Protein AF-A0A661NSF6-F1 (afdb_monomer_lite)

Radius of gyration: 18.49 Å; chains: 1; bounding box: 64×34×41 Å

Sequence (108 aa):
LDDFIASSDLDRLLDEGGTVRAGCILTTADGRGYALQEAVRVLGHISPESDPYGFTGLVETVGTLIKRGFVMSAERIALGRSVYDVEYGWLAQPVMTADESGVNPTVG

Foldseek 3Di:
DQLWDFPVRVVVQVVVDQWDDDPQWIAGVVGWIWGWAKKKAFCFWPDPPDPPVPRHRDIDGPVVCVVVVWDDDPQWIDDPHIITGITITIRIHTDDDPPPPPPPPPDD

Secondary structure (DSSP, 8-state):
--SEEEHHHHHHHHHSSS-EEETTEEE-TT--EEEEEEEEEEEEESSSS--TT--TT-EEEHHHHHHTT-EE-SSEEEETTEEEEEEEEEEEEEPPPGGG--------

Structure (mmCIF, N/CA/C/O backbone):
data_AF-A0A661NSF6-F1
#
_entry.id   AF-A0A661NSF6-F1
#
loop_
_atom_site.group_PDB
_atom_site.id
_atom_site.type_symbol
_atom_site.label_atom_id
_atom_site.label_alt_id
_atom_site.label_comp_id
_atom_site.label_asym_id
_atom_site.label_entity_id
_atom_site.label_seq_id
_atom_site.pdbx_PDB_ins_code
_atom_site.Cartn_x
_atom_site.Cartn_y
_atom_site.Cartn_z
_atom_site.occupancy
_atom_site.B_iso_or_equiv
_atom_site.auth_seq_id
_atom_site.auth_comp_id
_atom_site.auth_asym_id
_atom_site.auth_atom_id
_atom_site.pdbx_PDB_model_num
ATOM 1 N N . LEU A 1 1 ? 2.120 14.090 5.690 1.00 43.88 1 LEU A N 1
ATOM 2 C CA . LEU A 1 1 ? 2.270 12.632 5.808 1.00 43.88 1 LEU A CA 1
ATOM 3 C C . LEU A 1 1 ? 1.878 12.094 4.456 1.00 43.88 1 LEU A C 1
ATOM 5 O O . LEU A 1 1 ? 0.771 12.397 4.037 1.00 43.88 1 LEU A O 1
ATOM 9 N N . ASP A 1 2 ? 2.784 11.430 3.748 1.00 60.47 2 ASP A N 1
ATOM 10 C CA . ASP A 1 2 ? 2.383 10.595 2.622 1.00 60.47 2 ASP A CA 1
ATOM 11 C C . ASP A 1 2 ? 1.377 9.583 3.167 1.00 60.47 2 ASP A C 1
ATOM 13 O O . ASP A 1 2 ? 1.667 8.903 4.149 1.00 60.47 2 ASP A O 1
ATOM 17 N N . ASP A 1 3 ? 0.187 9.513 2.578 1.00 89.44 3 ASP A N 1
ATOM 18 C CA . ASP A 1 3 ? -0.913 8.659 3.048 1.00 89.44 3 ASP A CA 1
ATOM 19 C C . ASP A 1 3 ? -0.597 7.151 2.919 1.00 89.44 3 ASP A C 1
ATOM 21 O O . ASP A 1 3 ? -1.470 6.309 3.099 1.00 89.44 3 ASP A O 1
ATOM 25 N N . PHE A 1 4 ? 0.645 6.792 2.582 1.00 95.38 4 PHE A N 1
ATOM 26 C CA . PHE A 1 4 ? 1.130 5.431 2.421 1.00 95.38 4 PHE A CA 1
ATOM 27 C C . PHE A 1 4 ? 1.629 4.837 3.740 1.00 95.38 4 PHE A C 1
ATOM 29 O O . PHE A 1 4 ? 2.488 5.403 4.414 1.00 95.38 4 PHE A O 1
ATOM 36 N N . ILE A 1 5 ? 1.156 3.635 4.046 1.00 95.38 5 ILE A N 1
ATOM 37 C CA . ILE A 1 5 ? 1.585 2.815 5.175 1.00 95.38 5 ILE A CA 1
ATOM 38 C C . ILE A 1 5 ? 2.153 1.517 4.602 1.00 95.38 5 ILE A C 1
ATOM 40 O O . ILE A 1 5 ? 1.413 0.747 3.986 1.00 95.38 5 ILE A O 1
ATOM 44 N N . ALA A 1 6 ? 3.449 1.261 4.791 1.00 96.25 6 ALA A N 1
ATOM 45 C CA . ALA A 1 6 ? 4.056 -0.000 4.371 1.00 96.25 6 ALA A CA 1
ATOM 46 C C . ALA A 1 6 ? 3.395 -1.182 5.098 1.00 96.25 6 ALA A C 1
ATOM 48 O O . ALA A 1 6 ? 2.963 -1.047 6.244 1.00 96.25 6 ALA A O 1
ATOM 49 N N . SER A 1 7 ? 3.326 -2.352 4.458 1.00 95.50 7 SER A N 1
ATOM 50 C CA . SER A 1 7 ? 2.667 -3.528 5.059 1.00 95.50 7 SER A CA 1
ATOM 51 C C . SER A 1 7 ? 3.272 -3.875 6.422 1.00 95.50 7 SER A C 1
ATOM 53 O O . SER A 1 7 ? 2.539 -4.008 7.394 1.00 95.50 7 SER A O 1
ATOM 55 N N . SER A 1 8 ? 4.604 -3.870 6.518 1.00 95.12 8 SER A N 1
ATOM 56 C CA . SER A 1 8 ? 5.332 -4.115 7.767 1.00 95.12 8 SER A CA 1
ATOM 57 C C . SER A 1 8 ? 5.016 -3.097 8.868 1.00 95.12 8 SER A C 1
ATOM 59 O O . SER A 1 8 ? 4.983 -3.455 10.043 1.00 95.12 8 SER A O 1
ATOM 61 N N . ASP A 1 9 ? 4.779 -1.830 8.511 1.00 95.06 9 ASP A N 1
ATOM 62 C CA . ASP A 1 9 ? 4.382 -0.804 9.478 1.00 95.06 9 ASP A CA 1
ATOM 63 C C . ASP A 1 9 ? 2.941 -1.005 9.943 1.00 95.06 9 ASP A C 1
ATOM 65 O O . ASP A 1 9 ? 2.659 -0.848 11.128 1.00 95.06 9 ASP A O 1
ATOM 69 N N . LEU A 1 10 ? 2.035 -1.391 9.040 1.00 94.44 10 LEU A N 1
ATOM 70 C CA . LEU A 1 10 ? 0.663 -1.717 9.415 1.00 94.44 10 LEU A CA 1
ATOM 71 C C . LEU A 1 10 ? 0.614 -2.931 10.349 1.00 94.44 10 LEU A C 1
ATOM 73 O O . LEU A 1 10 ? -0.082 -2.877 11.358 1.00 94.44 10 LEU A O 1
ATOM 77 N N . ASP A 1 11 ? 1.354 -3.999 10.044 1.00 95.31 11 ASP A N 1
ATOM 78 C CA . ASP A 1 11 ? 1.448 -5.180 10.910 1.00 95.31 11 ASP A CA 1
ATOM 79 C C . ASP A 1 11 ? 1.966 -4.808 12.301 1.00 95.31 11 ASP A C 1
ATOM 81 O O . ASP A 1 11 ? 1.376 -5.193 13.310 1.00 95.31 11 ASP A O 1
ATOM 85 N N . ARG A 1 12 ? 3.012 -3.976 12.366 1.00 95.12 12 ARG A N 1
ATOM 86 C CA . ARG A 1 12 ? 3.546 -3.474 13.634 1.00 95.12 12 ARG A CA 1
ATOM 87 C C . ARG A 1 12 ? 2.511 -2.662 14.420 1.00 95.12 12 ARG A C 1
ATOM 89 O O . ARG A 1 12 ? 2.337 -2.911 15.606 1.00 95.12 12 ARG A O 1
ATOM 96 N N . LEU A 1 13 ? 1.780 -1.755 13.767 1.00 92.19 13 LEU A N 1
ATOM 97 C CA . LEU A 1 13 ? 0.724 -0.958 14.411 1.00 92.19 13 LEU A CA 1
ATOM 98 C C . LEU A 1 13 ? -0.417 -1.815 14.979 1.00 92.19 13 LEU A C 1
ATOM 100 O O . LEU A 1 13 ? -1.056 -1.421 15.956 1.00 92.19 13 LEU A O 1
ATOM 104 N N . LEU A 1 14 ? -0.706 -2.955 14.351 1.00 94.12 14 LEU A N 1
ATOM 105 C CA . LEU A 1 14 ? -1.725 -3.895 14.817 1.00 94.12 14 LEU A CA 1
ATOM 106 C C . LEU A 1 14 ? -1.221 -4.744 15.992 1.00 94.12 14 LEU A C 1
ATOM 108 O O . LEU A 1 14 ? -1.997 -5.021 16.906 1.00 94.12 14 LEU A O 1
ATOM 112 N N . ASP A 1 15 ? 0.058 -5.122 15.987 1.00 95.81 15 ASP A N 1
ATOM 113 C CA . ASP A 1 15 ? 0.694 -5.915 17.047 1.00 95.81 15 ASP A CA 1
ATOM 114 C C . ASP A 1 15 ? 0.943 -5.103 18.331 1.00 95.81 15 ASP A C 1
ATOM 116 O O . ASP A 1 15 ? 0.639 -5.566 19.430 1.00 95.81 15 ASP A O 1
ATOM 120 N N . GLU A 1 16 ? 1.404 -3.853 18.200 1.00 92.94 16 GLU A N 1
ATOM 121 C CA . GLU A 1 16 ? 1.658 -2.936 19.326 1.00 92.94 16 GLU A CA 1
ATOM 122 C C . GLU A 1 16 ? 0.376 -2.586 20.114 1.00 92.94 16 GLU A C 1
ATOM 124 O O . GLU A 1 16 ? 0.440 -2.128 21.259 1.00 92.94 16 GLU A O 1
ATOM 129 N N . GLY A 1 17 ? -0.798 -2.841 19.529 1.00 84.12 17 GLY A N 1
ATOM 130 C CA . GLY A 1 17 ? -2.095 -2.529 20.110 1.00 84.12 17 GLY A CA 1
ATOM 131 C C . GLY A 1 17 ? -2.474 -1.053 19.963 1.00 84.12 17 GLY A C 1
ATOM 132 O O . GLY A 1 17 ? -1.694 -0.194 19.565 1.00 84.12 17 GLY A O 1
ATOM 133 N N . GLY A 1 18 ? -3.742 -0.742 20.234 1.00 86.44 18 GLY A N 1
ATOM 134 C CA . GLY A 1 18 ? -4.284 0.611 20.058 1.00 86.44 18 GLY A CA 1
ATOM 135 C C . GLY A 1 18 ? -4.732 0.928 18.631 1.00 86.44 18 GLY A C 1
ATOM 136 O O . GLY A 1 18 ? -5.509 1.856 18.453 1.00 86.44 18 GLY A O 1
ATOM 137 N N . THR A 1 19 ? -4.357 0.134 17.630 1.00 93.56 19 THR A N 1
ATOM 138 C CA . THR A 1 19 ? -4.959 0.201 16.294 1.00 93.56 19 THR A CA 1
ATOM 139 C C . THR A 1 19 ? -5.746 -1.073 16.021 1.00 93.56 19 THR A C 1
ATOM 141 O O . THR A 1 19 ? -5.272 -2.175 16.277 1.00 93.56 19 THR A O 1
ATOM 144 N N . VAL A 1 20 ? -6.962 -0.935 15.498 1.00 94.50 20 VAL A N 1
ATOM 145 C CA . VAL A 1 20 ? -7.814 -2.067 15.122 1.00 94.50 20 VAL A CA 1
ATOM 146 C C . VAL A 1 20 ? -8.124 -1.983 13.640 1.00 94.50 20 VAL A C 1
ATOM 148 O O . VAL A 1 20 ? -8.425 -0.912 13.117 1.00 94.50 20 VAL A O 1
ATOM 151 N N . ARG A 1 21 ? -8.082 -3.125 12.955 1.00 94.88 21 ARG A N 1
ATOM 152 C CA . ARG A 1 21 ? -8.478 -3.230 11.553 1.00 94.88 21 ARG A CA 1
ATOM 153 C C . ARG A 1 21 ? -9.708 -4.116 11.405 1.00 94.88 21 ARG A C 1
ATOM 155 O O . ARG A 1 21 ? -9.706 -5.269 11.824 1.00 94.88 21 ARG A O 1
ATOM 162 N N . ALA A 1 22 ? -10.729 -3.589 10.739 1.00 94.12 22 ALA A N 1
ATOM 163 C CA . ALA A 1 22 ? -11.928 -4.314 10.341 1.00 94.12 22 ALA A CA 1
ATOM 164 C C . ALA A 1 22 ? -12.076 -4.243 8.813 1.00 94.12 22 ALA A C 1
ATOM 166 O O . ALA A 1 22 ? -12.538 -3.249 8.252 1.00 94.12 22 ALA A O 1
ATOM 167 N N . GLY A 1 23 ? -11.638 -5.297 8.118 1.00 92.94 23 GLY A N 1
ATOM 168 C CA . GLY A 1 23 ? -11.616 -5.326 6.653 1.00 92.94 23 GLY A CA 1
ATOM 169 C C . GLY A 1 23 ? -10.700 -4.244 6.072 1.00 92.94 23 GLY A C 1
ATOM 170 O O . GLY A 1 23 ? -9.484 -4.282 6.269 1.00 92.94 23 GLY A O 1
ATOM 171 N N . CYS A 1 24 ? -11.283 -3.284 5.353 1.00 93.00 24 CYS A N 1
ATOM 172 C CA . CYS A 1 24 ? -10.561 -2.149 4.764 1.00 93.00 24 CYS A CA 1
ATOM 173 C C . CYS A 1 24 ? -10.601 -0.891 5.642 1.00 93.00 24 CYS A C 1
ATOM 175 O O . CYS A 1 24 ? -10.204 0.167 5.179 1.00 93.00 24 CYS A O 1
ATOM 177 N N . ILE A 1 25 ? -11.095 -0.968 6.879 1.00 95.44 25 ILE A N 1
ATOM 178 C CA . ILE A 1 25 ? -11.132 0.172 7.797 1.00 95.44 25 ILE A CA 1
ATOM 179 C C . ILE A 1 25 ? -10.090 -0.027 8.892 1.00 95.44 25 ILE A C 1
ATOM 181 O O . ILE A 1 25 ? -10.052 -1.078 9.533 1.00 95.44 25 ILE A O 1
ATOM 185 N N . LEU A 1 26 ? -9.264 0.990 9.104 1.00 94.81 26 LEU A N 1
ATOM 186 C CA . LEU A 1 26 ? -8.332 1.114 10.213 1.00 94.81 26 LEU A CA 1
ATOM 187 C C . LEU A 1 26 ? -8.887 2.122 11.217 1.00 94.81 26 LEU A C 1
ATOM 189 O O . LEU A 1 26 ? -9.277 3.220 10.832 1.00 94.81 26 LEU A O 1
ATOM 193 N N . THR A 1 27 ? -8.902 1.776 12.495 1.00 95.06 27 THR A N 1
ATOM 194 C CA . THR A 1 27 ? -9.288 2.676 13.582 1.00 95.06 27 THR A CA 1
ATOM 195 C C . THR A 1 27 ? -8.108 2.831 14.525 1.00 95.06 27 THR A C 1
ATOM 197 O O . THR A 1 27 ? -7.632 1.839 15.073 1.00 95.06 27 THR A O 1
ATOM 200 N N . THR A 1 28 ? -7.619 4.059 14.692 1.00 93.25 28 THR A N 1
ATOM 201 C CA . THR A 1 28 ? -6.504 4.366 15.601 1.00 93.25 28 THR A CA 1
ATOM 202 C C . THR A 1 28 ? -6.980 4.495 17.048 1.00 93.25 28 THR A C 1
ATOM 204 O O . THR A 1 28 ? -8.182 4.588 17.308 1.00 93.25 28 THR A O 1
ATOM 207 N N . ALA A 1 29 ? -6.040 4.559 17.993 1.00 90.75 29 ALA A N 1
ATOM 208 C CA . ALA A 1 29 ? -6.334 4.619 19.428 1.00 90.75 29 ALA A CA 1
ATOM 209 C C . ALA A 1 29 ? -7.191 5.837 19.805 1.00 90.75 29 ALA A C 1
ATOM 211 O O . ALA A 1 29 ? -8.065 5.747 20.662 1.00 90.75 29 ALA A O 1
ATOM 212 N N . ASP A 1 30 ? -6.987 6.957 19.109 1.00 89.94 30 ASP A N 1
ATOM 213 C CA . ASP A 1 30 ? -7.759 8.195 19.252 1.00 89.94 30 ASP A CA 1
ATOM 214 C C . ASP A 1 30 ? -9.150 8.142 18.586 1.00 89.94 30 ASP A C 1
ATOM 216 O O . ASP A 1 30 ? -9.835 9.160 18.490 1.00 89.94 30 ASP A O 1
ATOM 220 N N . GLY A 1 31 ? -9.564 6.980 18.071 1.00 91.00 31 GLY A N 1
ATOM 221 C CA . GLY A 1 31 ? -10.868 6.761 17.444 1.00 91.00 31 GLY A CA 1
ATOM 222 C C . GLY A 1 31 ? -10.980 7.237 15.993 1.00 91.00 31 GLY A C 1
ATOM 223 O O . GLY A 1 31 ? -12.077 7.225 15.436 1.00 91.00 31 GLY A O 1
ATOM 224 N N . ARG A 1 32 ? -9.880 7.651 15.347 1.00 91.75 32 ARG A N 1
ATOM 225 C CA . ARG A 1 32 ? -9.911 8.104 13.945 1.00 91.75 32 ARG A CA 1
ATOM 226 C C . ARG A 1 32 ? -9.982 6.917 12.991 1.00 91.75 32 ARG A C 1
ATOM 228 O O . ARG A 1 32 ? -9.193 5.982 13.105 1.00 91.75 32 ARG A O 1
ATOM 235 N N . GLY A 1 33 ? -10.915 6.983 12.044 1.00 93.25 33 GLY A N 1
ATOM 236 C CA . GLY A 1 33 ? -11.108 5.975 11.005 1.00 93.25 33 GLY A CA 1
ATOM 237 C C . GLY A 1 33 ? -10.383 6.322 9.705 1.00 93.25 33 GLY A C 1
ATOM 238 O O . GLY A 1 33 ? -10.456 7.456 9.235 1.00 93.25 33 GLY A O 1
ATOM 239 N N . TYR A 1 34 ? -9.745 5.330 9.092 1.00 94.44 34 TYR A N 1
ATOM 240 C CA . TYR A 1 34 ? -9.107 5.430 7.783 1.00 94.44 34 TYR A CA 1
ATOM 241 C C . TYR A 1 34 ? -9.554 4.272 6.892 1.00 94.44 34 TYR A C 1
ATOM 243 O O . TYR A 1 34 ? -9.515 3.115 7.303 1.00 94.44 34 TYR A O 1
ATOM 251 N N . ALA A 1 35 ? -9.967 4.573 5.666 1.00 95.19 35 ALA A N 1
ATOM 252 C CA . ALA A 1 35 ? -10.170 3.588 4.623 1.00 95.19 35 ALA A CA 1
ATOM 253 C C . ALA A 1 35 ? -8.808 3.245 4.021 1.00 95.19 35 ALA A C 1
ATOM 255 O O . ALA A 1 35 ? -8.086 4.123 3.553 1.00 95.19 35 ALA A O 1
ATOM 256 N N . LEU A 1 36 ? -8.459 1.968 4.059 1.00 95.94 36 LEU A N 1
ATOM 257 C CA . LEU A 1 36 ? -7.241 1.425 3.496 1.00 95.94 36 LEU A CA 1
ATOM 258 C C . LEU A 1 36 ? -7.519 0.897 2.093 1.00 95.94 36 LEU A C 1
ATOM 260 O O . LEU A 1 36 ? -8.409 0.068 1.893 1.00 95.94 36 LEU A O 1
ATOM 264 N N . GLN A 1 37 ? -6.705 1.326 1.139 1.00 96.50 37 GLN A N 1
ATOM 265 C CA . GLN A 1 37 ? -6.684 0.783 -0.210 1.00 96.50 37 GLN A CA 1
ATOM 266 C C . GLN A 1 37 ? -5.303 0.214 -0.517 1.00 96.50 37 GLN A C 1
ATOM 268 O O . GLN A 1 37 ? -4.297 0.867 -0.255 1.00 96.50 37 GLN A O 1
ATOM 273 N N . GLU A 1 38 ? -5.248 -0.990 -1.088 1.00 96.19 38 GLU A N 1
ATOM 274 C CA . GLU A 1 38 ? -3.981 -1.619 -1.471 1.00 96.19 38 GLU A CA 1
ATOM 275 C C . GLU A 1 38 ? -3.200 -0.726 -2.435 1.00 96.19 38 GLU A C 1
ATOM 277 O O . GLU A 1 38 ? -3.720 -0.261 -3.460 1.00 96.19 38 GLU A O 1
ATOM 282 N N . ALA A 1 39 ? -1.935 -0.502 -2.105 1.00 96.81 39 ALA A N 1
ATOM 283 C CA . ALA A 1 39 ? -1.051 0.376 -2.839 1.00 96.81 39 ALA A CA 1
ATOM 284 C C . ALA A 1 39 ? 0.370 -0.172 -2.864 1.00 96.81 39 ALA A C 1
ATOM 286 O O . ALA A 1 39 ? 0.749 -1.048 -2.087 1.00 96.81 39 ALA A O 1
ATOM 287 N N . VAL A 1 40 ? 1.167 0.380 -3.766 1.00 96.69 40 VAL A N 1
ATOM 288 C CA . VAL A 1 40 ? 2.604 0.145 -3.797 1.00 96.69 40 VAL A CA 1
ATOM 289 C C . VAL A 1 40 ? 3.339 1.466 -3.867 1.00 96.69 40 VAL A C 1
ATOM 291 O O . VAL A 1 40 ? 2.871 2.419 -4.494 1.00 96.69 40 VAL A O 1
ATOM 294 N N . ARG A 1 41 ? 4.513 1.487 -3.250 1.00 96.81 41 ARG A N 1
ATOM 295 C CA . ARG A 1 41 ? 5.518 2.526 -3.409 1.00 96.81 41 ARG A CA 1
ATOM 296 C C . ARG A 1 41 ? 6.624 1.995 -4.307 1.00 96.81 41 ARG A C 1
ATOM 298 O O . ARG A 1 41 ? 7.212 0.955 -4.023 1.00 96.81 41 ARG A O 1
ATOM 305 N N . VAL A 1 42 ? 6.912 2.697 -5.393 1.00 95.38 42 VAL A N 1
ATOM 306 C CA . VAL A 1 42 ? 7.976 2.325 -6.326 1.00 95.38 42 VAL A CA 1
ATOM 307 C C . VAL A 1 42 ? 9.319 2.783 -5.767 1.00 95.38 42 VAL A C 1
ATOM 309 O O . VAL A 1 42 ? 9.539 3.976 -5.568 1.00 95.38 42 VAL A O 1
ATOM 312 N N . LEU A 1 43 ? 10.219 1.836 -5.511 1.00 94.31 43 LEU A N 1
ATOM 313 C CA . LEU A 1 43 ? 11.505 2.094 -4.859 1.00 94.31 43 LEU A CA 1
ATOM 314 C C . LEU A 1 43 ? 12.590 2.503 -5.856 1.00 94.31 43 LEU A C 1
ATOM 316 O O . LEU A 1 43 ? 13.454 3.314 -5.532 1.00 94.31 43 LEU A O 1
ATOM 320 N N . GLY A 1 44 ? 12.542 1.955 -7.069 1.00 92.06 44 GLY A N 1
ATOM 321 C CA . GLY A 1 44 ? 13.521 2.253 -8.106 1.00 92.06 44 GLY A CA 1
ATOM 322 C C . GLY A 1 44 ? 13.409 1.340 -9.317 1.00 92.06 44 GLY A C 1
ATOM 323 O O . GLY A 1 44 ? 12.740 0.307 -9.287 1.00 92.06 44 GLY A O 1
ATOM 324 N N . HIS A 1 45 ? 14.065 1.742 -10.402 1.00 92.25 45 HIS A N 1
ATOM 325 C CA . HIS A 1 45 ? 14.189 0.951 -11.621 1.00 92.25 45 HIS A CA 1
ATOM 326 C C . HIS A 1 45 ? 15.357 -0.038 -11.509 1.00 92.25 45 HIS A C 1
ATOM 328 O O . HIS A 1 45 ? 16.441 0.328 -11.061 1.00 92.25 45 HIS A O 1
ATOM 334 N N . ILE A 1 46 ? 15.154 -1.283 -11.946 1.00 87.75 46 ILE A N 1
ATOM 335 C CA . ILE A 1 46 ? 16.163 -2.349 -11.807 1.00 87.75 46 ILE A CA 1
ATOM 336 C C . ILE A 1 46 ? 17.333 -2.170 -12.778 1.00 87.75 46 ILE A C 1
ATOM 338 O O . ILE A 1 46 ? 18.451 -2.600 -12.495 1.00 87.75 46 ILE A O 1
ATOM 342 N N . SER A 1 47 ? 17.093 -1.565 -13.944 1.00 80.12 47 SER A N 1
ATOM 343 C CA . SER A 1 47 ? 18.165 -1.356 -14.921 1.00 80.12 47 SER A CA 1
ATOM 344 C C . SER A 1 47 ? 18.896 -0.038 -14.653 1.00 80.12 47 SER A C 1
ATOM 346 O O . SER A 1 47 ? 18.254 0.940 -14.278 1.00 80.12 47 SER A O 1
ATOM 348 N N . PRO A 1 48 ? 20.217 0.024 -14.908 1.00 67.81 48 PRO A N 1
ATOM 349 C CA . PRO A 1 48 ? 21.032 1.220 -14.681 1.00 67.81 48 PRO A CA 1
ATOM 350 C C . PRO A 1 48 ? 20.702 2.380 -15.634 1.00 67.81 48 PRO A C 1
ATOM 352 O O . PRO A 1 48 ? 21.190 3.491 -15.437 1.00 67.81 48 PRO A O 1
ATOM 355 N N . GLU A 1 49 ? 19.905 2.134 -16.678 1.00 71.19 49 GLU A N 1
ATOM 356 C CA . GLU A 1 49 ? 19.315 3.208 -17.472 1.00 71.19 49 GLU A CA 1
ATOM 357 C C . GLU A 1 49 ? 18.368 4.041 -16.604 1.00 71.19 49 GLU A C 1
ATOM 359 O O . GLU A 1 49 ? 17.553 3.498 -15.851 1.00 71.19 49 GLU A O 1
ATOM 364 N N . SER A 1 50 ? 18.500 5.366 -16.731 1.00 71.69 50 SER A N 1
ATOM 365 C CA . SER A 1 50 ? 17.661 6.349 -16.045 1.00 71.69 50 SER A CA 1
ATOM 366 C C . SER A 1 50 ? 16.190 5.971 -16.184 1.00 71.69 50 SER A C 1
ATOM 368 O O . SER A 1 50 ? 15.757 5.637 -17.283 1.00 71.69 50 SER A O 1
ATOM 370 N N . ASP A 1 51 ? 15.447 6.044 -15.078 1.00 82.19 51 ASP A N 1
ATOM 371 C CA . ASP A 1 51 ? 14.030 5.689 -14.978 1.00 82.19 51 ASP A CA 1
ATOM 372 C C . ASP A 1 51 ? 13.212 6.256 -16.157 1.00 82.19 51 ASP A C 1
ATOM 374 O O . ASP A 1 51 ? 12.895 7.450 -16.165 1.00 82.19 51 ASP A O 1
ATOM 378 N N . PRO A 1 52 ? 12.877 5.428 -17.167 1.00 83.62 52 PRO A N 1
ATOM 379 C CA . PRO A 1 52 ? 12.385 5.922 -18.452 1.00 83.62 52 PRO A CA 1
ATOM 380 C C . PRO A 1 52 ? 10.984 6.528 -18.354 1.00 83.62 52 PRO A C 1
ATOM 382 O O . PRO A 1 52 ? 10.579 7.295 -19.227 1.00 83.62 52 PRO A O 1
ATOM 385 N N . TYR A 1 53 ? 10.249 6.188 -17.295 1.00 87.12 53 TYR A N 1
ATOM 386 C CA . TYR A 1 53 ? 8.887 6.651 -17.062 1.00 87.12 53 TYR A CA 1
ATOM 387 C C . TYR A 1 53 ? 8.745 7.507 -15.797 1.00 87.12 53 TYR A C 1
ATOM 389 O O . TYR A 1 53 ? 7.650 7.994 -15.525 1.00 87.12 53 TYR A O 1
ATOM 397 N N . GLY A 1 54 ? 9.826 7.716 -15.039 1.00 89.50 54 GLY A N 1
ATOM 398 C CA . GLY A 1 54 ? 9.819 8.543 -13.831 1.00 89.50 54 GLY A CA 1
ATOM 399 C C . GLY A 1 54 ? 8.913 8.004 -12.721 1.00 89.50 54 GLY A C 1
ATOM 400 O O . GLY A 1 54 ? 8.291 8.790 -12.011 1.00 89.50 54 GLY A O 1
ATOM 401 N N . PHE A 1 55 ? 8.780 6.681 -12.598 1.00 92.75 55 PHE A N 1
ATOM 402 C CA . PHE A 1 55 ? 7.935 6.065 -11.574 1.00 92.75 55 PHE A CA 1
ATOM 403 C C . PHE A 1 55 ? 8.609 5.933 -10.212 1.00 92.75 55 PHE A C 1
ATOM 405 O O . PHE A 1 55 ? 7.923 5.665 -9.238 1.00 92.75 55 PHE A O 1
ATOM 412 N N . THR A 1 56 ? 9.918 6.119 -10.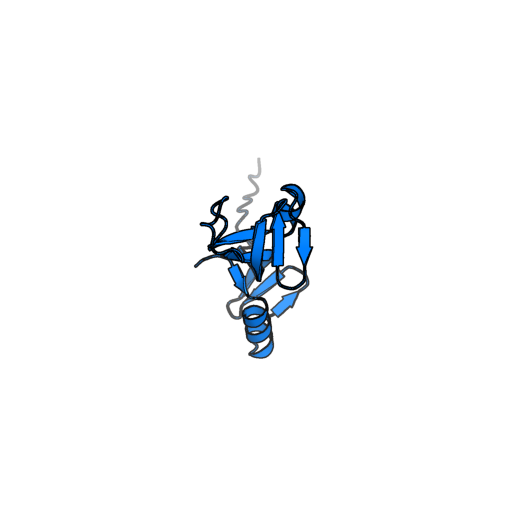098 1.00 92.88 56 THR A N 1
ATOM 413 C CA . THR A 1 56 ? 10.628 6.046 -8.816 1.00 92.88 56 THR A CA 1
ATOM 414 C C . THR A 1 56 ? 10.065 7.068 -7.826 1.00 92.88 56 THR A C 1
ATOM 416 O O . THR A 1 56 ? 9.984 8.256 -8.126 1.00 92.88 56 THR A O 1
ATOM 419 N N . GLY A 1 57 ? 9.667 6.604 -6.639 1.00 92.25 57 GLY A N 1
ATOM 420 C CA . GLY A 1 57 ? 8.998 7.413 -5.618 1.00 92.25 57 GLY A CA 1
ATOM 421 C C . GLY A 1 57 ? 7.481 7.537 -5.793 1.00 92.25 57 GLY A C 1
ATOM 422 O O . GLY A 1 57 ? 6.819 8.065 -4.903 1.00 92.25 57 GLY A O 1
ATOM 423 N N . LEU A 1 58 ? 6.908 7.030 -6.891 1.00 94.62 58 LEU A N 1
ATOM 424 C CA . LEU A 1 58 ? 5.462 7.004 -7.084 1.00 94.62 58 LEU A CA 1
ATOM 425 C C . LEU A 1 58 ? 4.810 6.084 -6.049 1.00 94.62 58 LEU A C 1
ATOM 427 O O . LEU A 1 58 ? 5.208 4.928 -5.890 1.00 94.62 58 LEU A O 1
ATOM 431 N N . VAL A 1 59 ? 3.753 6.581 -5.413 1.00 96.12 59 VAL A N 1
ATOM 432 C CA . VAL A 1 59 ? 2.802 5.766 -4.659 1.00 96.12 59 VAL A CA 1
ATOM 433 C C . VAL A 1 59 ? 1.502 5.709 -5.440 1.00 96.12 59 VAL A C 1
ATOM 435 O O . VAL A 1 59 ? 0.943 6.742 -5.800 1.00 96.12 59 VAL A O 1
ATOM 438 N N . GLU A 1 60 ? 1.006 4.507 -5.704 1.00 96.19 60 GLU A N 1
ATOM 439 C CA . GLU A 1 60 ? -0.205 4.331 -6.495 1.00 96.19 60 GLU A CA 1
ATOM 440 C C . GLU A 1 60 ? -0.966 3.079 -6.049 1.00 96.19 60 GLU A C 1
ATOM 442 O O . GLU A 1 60 ? -0.382 2.103 -5.571 1.00 96.19 60 GLU A O 1
ATOM 447 N N . THR A 1 61 ? -2.291 3.096 -6.206 1.00 96.31 61 THR A N 1
ATOM 448 C CA . THR 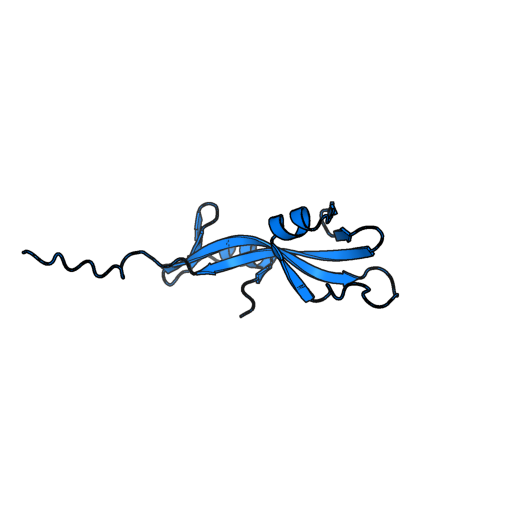A 1 61 ? -3.118 1.937 -5.851 1.00 96.31 61 THR A CA 1
ATOM 449 C C . THR A 1 61 ? -2.862 0.775 -6.809 1.00 96.31 61 THR A C 1
ATOM 451 O O . THR A 1 61 ? -2.682 0.973 -8.017 1.00 96.31 61 THR A O 1
ATOM 454 N N . VAL A 1 62 ? -2.936 -0.452 -6.292 1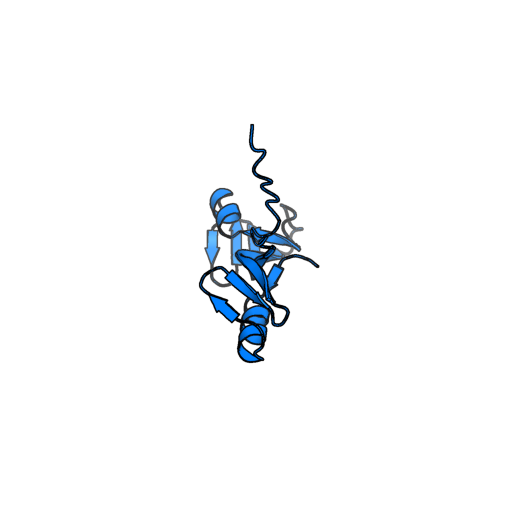.00 95.75 62 VAL A N 1
ATOM 455 C CA . VAL A 1 62 ? -2.802 -1.685 -7.090 1.00 95.75 62 VAL A CA 1
ATOM 456 C C . VAL A 1 62 ? -3.786 -1.674 -8.265 1.00 95.75 62 VAL A C 1
ATOM 458 O O . VAL A 1 62 ? -3.414 -1.921 -9.413 1.00 95.75 62 VAL A O 1
ATOM 461 N N . GLY A 1 63 ? -5.039 -1.288 -8.005 1.00 96.06 63 GLY A N 1
ATOM 462 C CA . GLY A 1 63 ? -6.073 -1.187 -9.035 1.00 96.06 63 GLY A CA 1
ATOM 463 C C . GLY A 1 63 ? -5.743 -0.179 -10.142 1.00 96.06 63 GLY A C 1
ATOM 464 O O . GLY A 1 63 ? -6.025 -0.446 -11.311 1.00 96.06 63 GLY A O 1
ATOM 465 N N . THR A 1 64 ? -5.131 0.963 -9.814 1.00 95.88 64 THR A N 1
ATOM 466 C CA . THR A 1 64 ? -4.692 1.941 -10.823 1.00 95.88 64 THR A CA 1
ATOM 467 C C . THR A 1 64 ? -3.542 1.394 -11.666 1.00 95.88 64 THR A C 1
ATOM 469 O O . THR A 1 64 ? -3.566 1.548 -12.887 1.00 95.88 64 THR A O 1
ATOM 472 N N . LEU A 1 65 ? -2.559 0.728 -11.058 1.00 95.62 65 LEU A N 1
ATOM 473 C CA . LEU A 1 65 ? -1.427 0.154 -11.791 1.00 95.62 65 LEU A CA 1
ATOM 474 C C . LEU A 1 65 ? -1.868 -0.945 -12.759 1.00 95.62 65 LEU A C 1
ATOM 476 O O . LEU A 1 65 ? -1.476 -0.924 -13.926 1.00 95.62 65 LEU A O 1
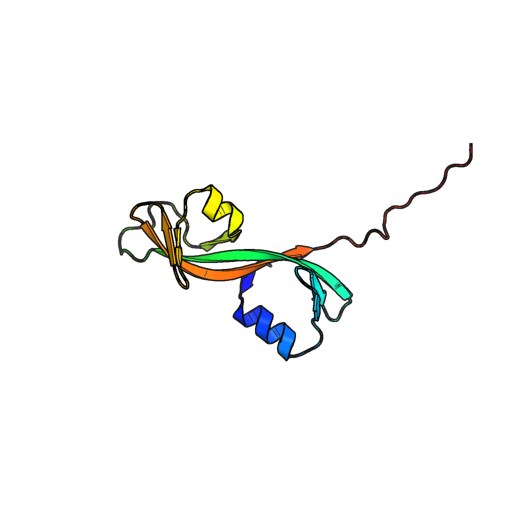ATOM 480 N N . ILE A 1 66 ? -2.764 -1.835 -12.329 1.00 95.75 66 ILE A N 1
ATOM 481 C CA . ILE A 1 66 ? -3.351 -2.860 -13.203 1.00 95.75 66 ILE A CA 1
ATOM 482 C C . ILE A 1 66 ? -4.063 -2.206 -14.395 1.00 95.75 66 ILE A C 1
ATOM 484 O O . ILE A 1 66 ? -3.840 -2.594 -15.540 1.00 95.75 66 ILE A O 1
ATOM 488 N N . LYS A 1 67 ? -4.872 -1.162 -14.159 1.00 97.12 67 LYS A N 1
ATOM 489 C CA . LYS A 1 67 ? -5.555 -0.419 -15.237 1.00 97.12 67 LYS A CA 1
ATOM 490 C C . LYS A 1 67 ? -4.586 0.253 -16.212 1.00 97.12 67 LYS A C 1
ATOM 492 O O . LYS A 1 67 ? -4.919 0.399 -17.384 1.00 97.12 67 LYS A O 1
ATOM 497 N N . ARG A 1 68 ? -3.402 0.657 -15.745 1.00 94.69 68 ARG A N 1
ATOM 498 C CA . ARG A 1 68 ? -2.326 1.222 -16.577 1.00 94.69 68 ARG A CA 1
ATOM 499 C C . ARG A 1 68 ? -1.522 0.155 -17.335 1.00 94.69 68 ARG A C 1
ATOM 501 O O . ARG A 1 68 ? -0.654 0.516 -18.123 1.00 94.69 68 ARG A O 1
ATOM 508 N N . GLY A 1 69 ? -1.815 -1.132 -17.136 1.00 96.00 69 GLY A N 1
ATOM 509 C CA . GLY A 1 69 ? -1.167 -2.241 -17.840 1.00 96.00 69 GLY A CA 1
ATOM 510 C C . GLY A 1 69 ? 0.093 -2.771 -17.158 1.00 96.00 69 GLY A C 1
ATOM 511 O O . GLY A 1 69 ? 0.883 -3.457 -17.805 1.00 96.00 69 GLY A O 1
ATOM 512 N N . PHE A 1 70 ? 0.295 -2.468 -15.873 1.00 96.69 70 PHE A N 1
ATOM 513 C CA . PHE A 1 70 ? 1.388 -3.069 -15.118 1.00 96.69 70 PHE A CA 1
ATOM 514 C C . PHE A 1 70 ? 1.116 -4.545 -14.830 1.00 96.69 70 PHE A C 1
ATOM 516 O O . PHE A 1 70 ? 0.006 -4.937 -14.469 1.00 96.69 70 PHE A O 1
ATOM 523 N N . VAL A 1 71 ? 2.172 -5.347 -14.917 1.00 96.06 71 VAL A N 1
ATOM 524 C CA . VAL A 1 71 ? 2.207 -6.716 -14.402 1.00 96.06 71 VAL A CA 1
ATOM 525 C C . VAL A 1 71 ? 2.900 -6.693 -13.049 1.00 96.06 71 VAL A C 1
ATOM 527 O O . VAL A 1 71 ? 3.965 -6.095 -12.911 1.00 96.06 71 VAL A O 1
ATOM 530 N N . MET A 1 72 ? 2.298 -7.333 -12.051 1.00 94.44 72 MET A N 1
ATOM 531 C CA . MET A 1 72 ? 2.781 -7.304 -10.671 1.00 94.44 72 MET A CA 1
ATOM 532 C C . MET A 1 72 ? 3.292 -8.679 -10.237 1.00 94.44 72 MET A C 1
ATOM 534 O O . MET A 1 72 ? 2.777 -9.717 -10.648 1.00 94.44 72 MET A O 1
ATOM 538 N N . SER A 1 73 ? 4.311 -8.670 -9.390 1.00 93.31 73 SER A N 1
ATOM 539 C CA . SER A 1 73 ? 4.886 -9.826 -8.705 1.00 93.31 73 SER A CA 1
ATOM 540 C C . SER A 1 73 ? 5.150 -9.455 -7.245 1.00 93.31 73 SER A C 1
ATOM 542 O O . SER A 1 73 ? 5.035 -8.285 -6.886 1.00 93.31 73 SER A O 1
ATOM 544 N N . ALA A 1 74 ? 5.532 -10.421 -6.409 1.00 88.69 74 ALA A N 1
ATOM 545 C CA . ALA A 1 74 ? 5.681 -10.219 -4.964 1.00 88.69 74 ALA A CA 1
ATOM 546 C C . ALA A 1 74 ? 6.596 -9.044 -4.562 1.00 88.69 74 ALA A C 1
ATOM 548 O O . ALA A 1 74 ? 6.385 -8.458 -3.509 1.00 88.69 74 ALA A O 1
ATOM 549 N N . GLU A 1 75 ? 7.574 -8.679 -5.394 1.00 91.44 75 GLU A N 1
ATOM 550 C CA . GLU A 1 75 ? 8.563 -7.635 -5.070 1.00 91.44 75 GLU A CA 1
ATOM 551 C C . GLU A 1 75 ? 8.707 -6.583 -6.180 1.00 91.44 75 GLU A C 1
ATOM 553 O O . GLU A 1 75 ? 9.440 -5.608 -6.033 1.00 91.44 75 GLU A O 1
ATOM 558 N N . ARG A 1 76 ? 8.047 -6.785 -7.331 1.00 94.88 76 ARG A N 1
ATOM 559 C CA . ARG A 1 76 ? 8.292 -5.988 -8.541 1.00 94.88 76 ARG A CA 1
ATOM 560 C C . ARG A 1 76 ? 7.041 -5.705 -9.336 1.00 94.88 76 ARG A C 1
ATOM 562 O O . ARG A 1 76 ? 6.138 -6.542 -9.398 1.00 94.88 76 ARG A O 1
ATOM 569 N N . ILE A 1 77 ? 7.067 -4.587 -10.049 1.00 95.88 77 ILE A N 1
ATOM 570 C CA . ILE A 1 77 ? 6.104 -4.268 -11.104 1.00 95.88 77 ILE A CA 1
ATOM 571 C C . ILE A 1 77 ? 6.823 -4.079 -12.436 1.00 95.88 77 ILE A C 1
ATOM 573 O O . ILE A 1 77 ? 7.959 -3.609 -12.483 1.00 95.88 77 ILE A O 1
ATOM 577 N N . ALA A 1 78 ? 6.158 -4.434 -13.528 1.00 95.06 78 ALA A N 1
ATOM 578 C CA . ALA A 1 78 ? 6.685 -4.287 -14.874 1.00 95.06 78 ALA A CA 1
ATOM 579 C C . ALA A 1 78 ? 5.687 -3.571 -15.784 1.00 95.06 78 ALA A C 1
ATOM 581 O O . ALA A 1 78 ? 4.498 -3.889 -15.776 1.00 95.06 78 ALA A O 1
ATOM 582 N N . LEU A 1 79 ? 6.190 -2.650 -16.605 1.00 94.19 79 LEU A N 1
ATOM 583 C CA . LEU A 1 79 ? 5.452 -2.020 -17.697 1.00 94.19 79 LEU A CA 1
ATOM 584 C C . LEU A 1 79 ? 6.247 -2.210 -18.990 1.00 94.19 79 LEU A C 1
ATOM 586 O O . LEU A 1 79 ? 7.287 -1.584 -19.214 1.00 94.19 79 LEU A O 1
ATOM 590 N N . GLY A 1 80 ? 5.781 -3.126 -19.838 1.00 91.62 80 GLY A N 1
ATOM 591 C CA . GLY A 1 80 ? 6.533 -3.553 -21.013 1.00 91.62 80 GLY A CA 1
ATOM 592 C C . GLY A 1 80 ? 7.862 -4.203 -20.616 1.00 91.62 80 GLY A C 1
ATOM 593 O O . GLY A 1 80 ? 7.875 -5.290 -20.048 1.00 91.62 80 GLY A O 1
ATOM 594 N N . ARG A 1 81 ? 8.983 -3.547 -20.940 1.00 90.06 81 ARG A N 1
ATOM 595 C CA . ARG A 1 81 ? 10.345 -4.037 -20.646 1.00 90.06 81 ARG A CA 1
ATOM 596 C C . ARG A 1 81 ? 10.967 -3.404 -19.399 1.00 90.06 81 ARG A C 1
ATOM 598 O O . ARG A 1 81 ? 12.027 -3.853 -18.975 1.00 90.06 81 ARG A O 1
ATOM 605 N N . SER A 1 82 ? 10.335 -2.377 -18.840 1.00 91.88 82 SER A N 1
ATOM 606 C CA . SER A 1 82 ? 10.824 -1.687 -17.647 1.00 91.88 82 SER A CA 1
ATOM 607 C C . SER A 1 82 ? 10.312 -2.395 -16.407 1.00 91.88 82 SER A C 1
ATOM 609 O O . SER A 1 82 ? 9.118 -2.680 -16.309 1.00 91.88 82 SER A O 1
ATOM 611 N N . VAL A 1 83 ? 11.218 -2.679 -15.474 1.00 94.81 83 VAL A N 1
ATOM 612 C CA . VAL A 1 83 ? 10.920 -3.401 -14.235 1.00 94.81 83 VAL A CA 1
ATOM 613 C C . VAL A 1 83 ? 11.399 -2.572 -13.058 1.00 94.81 83 VAL A C 1
ATOM 615 O O . VAL A 1 83 ? 12.512 -2.043 -13.069 1.00 94.81 83 VAL A O 1
ATOM 618 N N . TYR A 1 84 ? 10.546 -2.479 -12.052 1.00 95.69 84 TYR A N 1
ATOM 619 C CA . TYR A 1 84 ? 10.745 -1.665 -10.870 1.00 95.69 84 TYR A CA 1
ATOM 620 C C . TYR A 1 84 ? 10.625 -2.520 -9.619 1.00 95.69 84 TYR A C 1
ATOM 622 O O . TYR A 1 84 ? 9.728 -3.364 -9.547 1.00 95.69 84 TYR A O 1
ATOM 630 N N . ASP A 1 85 ? 11.488 -2.272 -8.639 1.00 95.75 85 ASP A N 1
ATOM 631 C CA . ASP A 1 85 ? 11.295 -2.793 -7.289 1.00 95.75 85 ASP A CA 1
ATOM 632 C C . ASP A 1 85 ? 10.227 -1.954 -6.582 1.00 95.75 85 ASP A C 1
ATOM 634 O O . ASP A 1 85 ? 10.147 -0.729 -6.750 1.00 95.75 85 ASP A O 1
ATOM 638 N N . VAL A 1 86 ? 9.378 -2.624 -5.809 1.00 96.69 86 VAL A N 1
ATOM 639 C CA . VAL A 1 86 ? 8.271 -1.986 -5.100 1.00 96.69 86 VAL A CA 1
ATOM 640 C C . VAL A 1 86 ? 8.197 -2.438 -3.657 1.00 96.69 86 VAL A C 1
ATOM 642 O O . VAL A 1 86 ? 8.602 -3.539 -3.299 1.00 96.69 86 VAL A O 1
ATOM 645 N N . GLU A 1 87 ? 7.601 -1.589 -2.840 1.00 96.88 87 GLU A N 1
ATOM 646 C CA . GLU A 1 87 ? 7.165 -1.926 -1.499 1.00 96.88 87 GLU A CA 1
ATOM 647 C C . GLU A 1 87 ? 5.640 -1.915 -1.449 1.00 96.88 87 GLU A C 1
ATOM 649 O O . GLU A 1 87 ? 4.997 -0.941 -1.848 1.00 96.88 87 GLU A O 1
ATOM 654 N N . TYR A 1 88 ? 5.058 -3.006 -0.959 1.00 96.75 88 TYR A N 1
ATOM 655 C CA . TYR A 1 88 ? 3.615 -3.136 -0.804 1.00 96.75 88 TYR A CA 1
ATOM 656 C C . TYR A 1 88 ? 3.132 -2.490 0.488 1.00 96.75 88 TYR A C 1
ATOM 658 O O . TYR A 1 88 ? 3.744 -2.627 1.552 1.00 96.75 88 TYR A O 1
ATOM 666 N N . GLY A 1 89 ? 1.975 -1.849 0.415 1.00 96.19 89 GLY A N 1
ATOM 667 C CA . GLY A 1 89 ? 1.351 -1.211 1.557 1.00 96.19 89 GLY A CA 1
ATOM 668 C C . GLY A 1 89 ? -0.073 -0.772 1.268 1.00 96.19 89 GLY A C 1
ATOM 669 O O . GLY A 1 89 ? -0.792 -1.363 0.459 1.00 96.19 89 GLY A O 1
ATOM 670 N N . TRP A 1 90 ? -0.479 0.281 1.957 1.00 97.06 90 TRP A N 1
ATOM 671 C CA . TRP A 1 90 ? -1.844 0.775 1.964 1.00 97.06 90 TRP A CA 1
ATOM 672 C C . TRP A 1 90 ? -1.843 2.288 1.838 1.00 97.06 90 TRP A C 1
ATOM 674 O O . TRP A 1 90 ? -1.085 2.958 2.528 1.00 97.06 90 TRP A O 1
ATOM 684 N N . LEU A 1 91 ? -2.717 2.829 0.998 1.00 96.19 91 LEU A N 1
ATOM 685 C CA . LEU A 1 91 ? -3.103 4.232 1.068 1.00 96.19 91 LEU A CA 1
ATOM 686 C C . LEU A 1 91 ? -4.231 4.378 2.090 1.00 96.19 91 LEU A C 1
ATOM 688 O O . LEU A 1 91 ? -5.263 3.718 1.964 1.00 96.19 91 LEU A O 1
ATOM 692 N N . ALA A 1 92 ? -4.024 5.222 3.094 1.00 94.94 92 ALA A N 1
ATOM 693 C CA . ALA A 1 92 ? -4.952 5.488 4.179 1.00 94.94 92 ALA A CA 1
ATOM 694 C C . ALA A 1 92 ? -5.684 6.812 3.943 1.00 94.94 92 ALA A C 1
ATOM 696 O O . ALA A 1 92 ? -5.109 7.890 4.042 1.00 94.94 92 ALA A O 1
ATOM 697 N N . GLN A 1 93 ? -6.981 6.737 3.664 1.00 93.12 93 GLN A N 1
ATOM 698 C CA . GLN A 1 93 ? -7.825 7.908 3.448 1.00 93.12 93 GLN A CA 1
ATOM 699 C C . GLN A 1 93 ? -8.724 8.138 4.665 1.00 93.12 93 GLN A C 1
ATOM 701 O O . GLN A 1 93 ? -9.408 7.201 5.075 1.00 93.12 93 GLN A O 1
ATOM 706 N N . PRO A 1 94 ? -8.769 9.343 5.259 1.00 92.56 94 PRO A N 1
ATOM 707 C CA . PRO A 1 94 ? -9.657 9.617 6.384 1.00 92.56 94 PRO A CA 1
ATOM 708 C C . PRO A 1 94 ? -11.116 9.298 6.042 1.00 92.56 94 PRO A C 1
ATOM 710 O O . PRO A 1 94 ? -11.641 9.752 5.025 1.00 92.56 94 PRO A O 1
ATOM 713 N N . VAL A 1 95 ? -11.786 8.543 6.910 1.00 90.88 95 VAL A N 1
ATOM 714 C CA . VAL A 1 95 ? -13.231 8.326 6.815 1.00 90.88 95 VAL A CA 1
ATOM 715 C C . VAL A 1 95 ? -13.904 9.442 7.596 1.00 90.88 95 VAL A C 1
ATOM 717 O O . VAL A 1 95 ? -13.731 9.534 8.810 1.00 90.88 95 VAL A O 1
ATOM 720 N N . MET A 1 96 ? -14.683 10.292 6.925 1.00 76.44 96 MET A N 1
ATOM 721 C CA . MET A 1 96 ? -15.576 11.191 7.652 1.00 76.44 96 MET A CA 1
ATOM 722 C C . MET A 1 96 ? 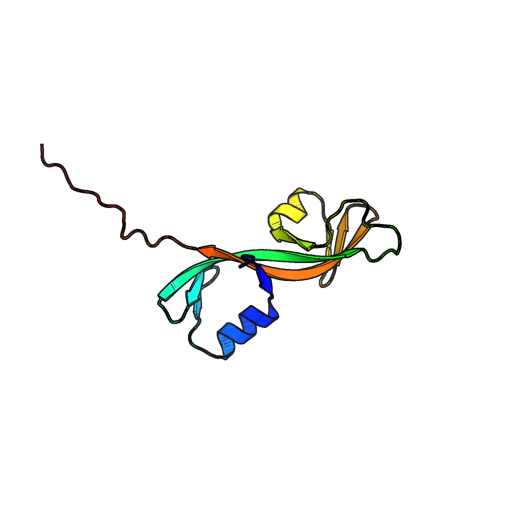-16.667 10.349 8.318 1.00 76.44 96 MET A C 1
ATOM 724 O O . MET A 1 96 ? -17.455 9.691 7.638 1.00 76.44 96 MET A O 1
ATOM 728 N N . THR A 1 97 ? -16.719 10.353 9.647 1.00 57.66 97 THR A N 1
ATOM 729 C CA . THR A 1 97 ? -17.891 9.873 10.380 1.00 57.66 97 THR A CA 1
ATOM 730 C C . THR A 1 97 ? -19.045 10.833 10.115 1.00 57.66 97 THR A C 1
ATOM 732 O O . THR A 1 97 ? -18.895 12.041 10.266 1.00 57.66 97 THR A O 1
ATOM 735 N N . ALA A 1 98 ? -20.196 10.302 9.700 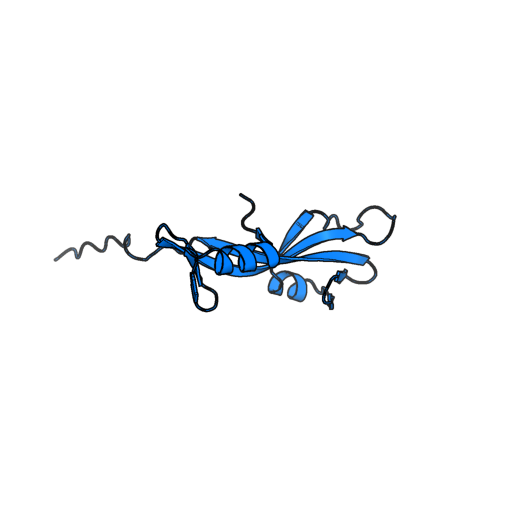1.00 54.53 98 ALA A N 1
ATOM 736 C CA . ALA A 1 98 ? -21.360 11.058 9.224 1.00 54.53 98 ALA A CA 1
ATOM 737 C C . ALA A 1 98 ? -22.061 11.956 10.274 1.00 54.53 98 ALA A C 1
ATOM 739 O O . ALA A 1 98 ? -23.174 12.417 10.029 1.00 54.53 98 ALA A O 1
ATOM 740 N N . ASP A 1 99 ? -21.437 12.232 11.420 1.00 54.72 99 ASP A N 1
ATOM 741 C CA . ASP A 1 99 ? -22.042 12.994 12.521 1.00 54.72 99 ASP A CA 1
ATOM 742 C C . ASP A 1 99 ? -22.089 14.517 12.265 1.00 54.72 99 ASP A C 1
ATOM 744 O O . ASP A 1 99 ? -22.780 15.244 12.965 1.00 54.72 99 ASP A O 1
ATOM 748 N N . GLU A 1 100 ? -21.443 15.013 11.201 1.00 53.72 100 GLU A N 1
ATOM 749 C CA . GLU A 1 100 ? -21.524 16.425 10.777 1.00 53.72 100 GLU A CA 1
ATOM 750 C C . GLU A 1 100 ? -22.486 16.672 9.599 1.00 53.72 100 GLU A C 1
ATOM 752 O O . GLU A 1 100 ? -22.397 17.678 8.896 1.00 53.72 100 GLU A O 1
ATOM 757 N N . SER A 1 101 ? -23.460 15.788 9.368 1.00 50.28 101 SER A N 1
ATOM 758 C CA . SER A 1 101 ? -24.635 16.160 8.572 1.00 50.28 101 SER A CA 1
ATOM 759 C C . SER A 1 101 ? -25.640 16.863 9.478 1.00 50.28 101 SER A C 1
ATOM 761 O O . SER A 1 101 ? -26.564 16.243 9.996 1.00 50.28 101 SER A O 1
ATOM 763 N N . GLY A 1 102 ? -25.454 18.172 9.669 1.00 48.16 102 GLY A N 1
ATOM 764 C CA . GLY A 1 102 ? -26.412 19.072 10.315 1.00 48.16 102 GLY A CA 1
ATOM 765 C C . GLY A 1 102 ? -27.732 19.174 9.541 1.00 48.16 102 GLY A C 1
ATOM 766 O O . GLY A 1 102 ? -28.066 20.227 9.000 1.00 48.16 102 GLY A O 1
ATOM 767 N N . VAL A 1 103 ? -28.498 18.083 9.480 1.00 49.19 103 VAL A N 1
ATOM 768 C CA . VAL A 1 103 ? -29.892 18.092 9.041 1.00 49.19 103 VAL A CA 1
ATOM 769 C C . VAL A 1 103 ? -30.687 18.763 10.148 1.00 49.19 103 VAL A C 1
ATOM 771 O O . VAL A 1 103 ? -31.123 18.132 11.106 1.00 49.19 103 VAL A O 1
ATOM 774 N N . ASN A 1 104 ? -30.855 20.074 10.024 1.00 52.62 104 ASN A N 1
ATOM 775 C CA . ASN A 1 104 ? -31.894 20.782 10.744 1.00 52.62 104 ASN A CA 1
ATOM 776 C C . ASN A 1 104 ? -33.220 20.494 10.015 1.00 52.62 104 ASN A C 1
ATOM 778 O O . ASN A 1 104 ? -33.373 20.945 8.873 1.00 52.62 104 ASN A O 1
ATOM 782 N N . PRO A 1 105 ? -34.170 19.729 10.589 1.00 54.72 105 PRO A N 1
ATOM 783 C CA . PRO A 1 105 ? -35.482 19.587 9.983 1.00 54.72 105 PRO A CA 1
ATOM 784 C C . PRO A 1 105 ? -36.178 20.945 10.079 1.00 54.72 105 PRO A C 1
ATOM 786 O O . PRO A 1 105 ? -36.707 21.328 11.120 1.00 54.72 105 PRO A O 1
ATOM 789 N N . THR A 1 106 ? -36.150 21.704 8.985 1.00 60.59 106 THR A N 1
ATOM 790 C CA . THR A 1 106 ? -36.984 22.897 8.863 1.00 60.59 106 THR A CA 1
ATOM 791 C C . THR A 1 106 ? -38.419 22.410 8.748 1.00 60.59 106 THR A C 1
ATOM 793 O O . THR A 1 106 ? -38.843 21.918 7.706 1.00 60.59 106 THR A O 1
ATOM 796 N N . VAL A 1 107 ? -39.134 22.489 9.866 1.00 59.62 107 VAL A N 1
ATOM 797 C CA . VAL A 1 107 ? -40.589 22.403 9.910 1.00 59.62 107 VAL A CA 1
ATOM 798 C C . VAL A 1 107 ? -41.164 23.595 9.144 1.00 59.62 107 VAL A C 1
ATOM 800 O O . VAL A 1 107 ? -40.858 24.747 9.455 1.00 59.62 107 VAL A O 1
ATOM 803 N N . GLY A 1 108 ? -41.966 23.300 8.126 1.00 46.91 108 GLY A N 1
ATOM 804 C CA . GLY A 1 108 ? -42.754 24.245 7.342 1.00 46.91 108 GLY A CA 1
ATOM 805 C C . GLY A 1 108 ? -43.999 23.550 6.828 1.00 46.91 108 GLY A C 1
ATOM 806 O O . GLY A 1 108 ? -43.850 22.406 6.344 1.00 46.91 108 GLY A O 1
#

pLDDT: mean 87.57, std 14.29, range [43.88, 97.12]